Protein AF-A0AA45AKT2-F1 (afdb_monomer_lite)

Structure (mmCIF, N/CA/C/O backbone):
data_AF-A0AA45AKT2-F1
#
_entry.id   AF-A0AA45AKT2-F1
#
loop_
_atom_site.group_PDB
_atom_site.id
_atom_site.type_symbol
_atom_site.label_atom_id
_atom_site.label_alt_id
_atom_site.label_comp_id
_atom_site.label_asym_id
_atom_site.label_entity_id
_atom_site.label_seq_id
_atom_site.pdbx_PDB_ins_code
_atom_site.Cartn_x
_atom_site.Cartn_y
_atom_site.Cartn_z
_atom_site.occupancy
_atom_site.B_iso_or_equiv
_atom_site.auth_seq_id
_atom_site.auth_comp_id
_atom_site.auth_asym_id
_atom_site.auth_atom_id
_atom_site.pdbx_PDB_model_num
ATOM 1 N N . MET A 1 1 ? 41.063 -7.043 20.193 1.00 43.31 1 MET A N 1
ATOM 2 C CA . MET A 1 1 ? 40.441 -6.291 19.083 1.00 43.31 1 MET A CA 1
ATOM 3 C C . MET A 1 1 ? 39.470 -7.200 18.320 1.00 43.31 1 MET A C 1
ATOM 5 O O . MET A 1 1 ? 39.622 -7.438 17.134 1.00 43.31 1 MET A O 1
ATOM 9 N N . ASP A 1 2 ? 38.570 -7.839 19.069 1.00 46.53 2 ASP A N 1
ATOM 10 C CA . ASP A 1 2 ? 37.127 -7.589 19.087 1.00 46.53 2 ASP A CA 1
ATOM 11 C C . ASP A 1 2 ? 36.459 -7.608 17.707 1.00 46.53 2 ASP A C 1
ATOM 13 O O . ASP A 1 2 ? 36.485 -6.639 16.952 1.00 46.53 2 ASP A O 1
ATOM 17 N N . GLY A 1 3 ? 35.883 -8.774 17.403 1.00 54.41 3 GLY A N 1
ATOM 18 C CA . GLY A 1 3 ? 35.264 -9.112 16.133 1.00 54.41 3 GLY A CA 1
ATOM 19 C C . GLY A 1 3 ? 34.008 -8.301 15.836 1.00 54.41 3 GLY A C 1
ATOM 20 O O . GLY A 1 3 ? 33.036 -8.316 16.591 1.00 54.41 3 GLY A O 1
ATOM 21 N N . SER A 1 4 ? 34.031 -7.651 14.675 1.00 56.16 4 SER A N 1
ATOM 22 C CA . SER A 1 4 ? 32.849 -7.137 13.995 1.00 56.16 4 SER A CA 1
ATOM 23 C C . SER A 1 4 ? 31.955 -8.319 13.623 1.00 56.16 4 SER A C 1
ATOM 25 O O . SER A 1 4 ? 32.324 -9.145 12.789 1.00 56.16 4 SER A O 1
ATOM 27 N N . SER A 1 5 ? 30.799 -8.437 14.272 1.00 60.22 5 SER A N 1
ATOM 28 C CA . SER A 1 5 ? 29.750 -9.339 13.805 1.00 60.22 5 SER A CA 1
ATOM 29 C C . SER A 1 5 ? 29.099 -8.689 12.588 1.00 60.22 5 SER A C 1
ATOM 31 O O . SER A 1 5 ? 28.419 -7.672 12.707 1.00 60.22 5 SER A O 1
ATOM 33 N N . ASP A 1 6 ? 29.345 -9.253 11.405 1.00 61.88 6 ASP A N 1
ATOM 34 C CA . ASP A 1 6 ? 28.643 -8.873 10.179 1.00 61.88 6 ASP A CA 1
ATOM 35 C C . ASP A 1 6 ? 27.145 -9.149 10.362 1.00 61.88 6 ASP A C 1
ATOM 37 O O . ASP A 1 6 ? 26.670 -10.282 10.235 1.00 61.88 6 ASP A O 1
ATOM 41 N N . LEU A 1 7 ? 26.383 -8.098 10.675 1.00 59.97 7 LEU A N 1
ATOM 42 C CA . LEU A 1 7 ? 24.927 -8.113 10.603 1.00 59.97 7 LEU A CA 1
ATOM 43 C C . LEU A 1 7 ? 24.522 -8.191 9.130 1.00 59.97 7 LEU A C 1
ATOM 45 O O . LEU A 1 7 ? 24.279 -7.184 8.469 1.00 59.97 7 LEU A O 1
ATOM 49 N N . SER A 1 8 ? 24.457 -9.413 8.608 1.00 66.62 8 SER A N 1
ATOM 50 C CA . SER A 1 8 ? 23.904 -9.684 7.287 1.00 66.62 8 SER A CA 1
ATOM 51 C C . SER A 1 8 ? 22.435 -10.086 7.406 1.00 66.62 8 SER A C 1
ATOM 53 O O . SER A 1 8 ? 22.071 -11.040 8.093 1.00 66.62 8 SER A O 1
ATOM 55 N N . ILE A 1 9 ? 21.567 -9.347 6.715 1.00 47.53 9 ILE A N 1
ATOM 56 C CA . ILE A 1 9 ? 20.190 -9.776 6.474 1.00 47.53 9 ILE A CA 1
ATOM 57 C C . ILE A 1 9 ? 20.238 -10.680 5.245 1.00 47.53 9 ILE A C 1
ATOM 59 O O . ILE A 1 9 ? 20.539 -10.224 4.143 1.00 47.53 9 ILE A O 1
ATOM 63 N N . SER A 1 10 ? 19.975 -11.972 5.433 1.00 48.25 10 SER A N 1
ATOM 64 C CA . SER A 1 10 ? 19.928 -12.947 4.344 1.00 48.25 10 SER A CA 1
ATOM 65 C C . SER A 1 10 ? 18.506 -13.463 4.163 1.00 48.25 10 SER A C 1
ATOM 67 O O . SER A 1 10 ? 17.863 -13.935 5.098 1.00 48.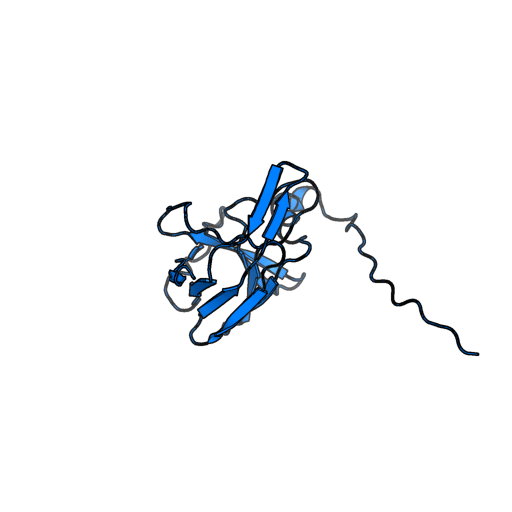25 10 SER A O 1
ATOM 69 N N . PHE A 1 11 ? 18.004 -13.366 2.935 1.00 48.47 11 PHE A N 1
ATOM 70 C CA . PHE A 1 11 ? 16.702 -13.898 2.559 1.00 48.47 11 PHE A CA 1
ATOM 71 C C . PHE A 1 11 ? 16.914 -15.271 1.936 1.00 48.47 11 PHE A C 1
ATOM 73 O O . PHE A 1 11 ? 17.659 -15.416 0.966 1.00 48.47 11 PHE A O 1
ATOM 80 N N . ARG A 1 12 ? 16.271 -16.296 2.491 1.00 48.91 12 ARG A N 1
ATOM 81 C CA . ARG A 1 12 ? 16.246 -17.624 1.880 1.00 48.91 12 ARG A CA 1
ATOM 82 C C . ARG A 1 12 ? 14.935 -17.778 1.134 1.00 48.91 12 ARG A C 1
ATOM 84 O O . ARG A 1 12 ? 13.870 -17.497 1.677 1.00 48.91 12 ARG A O 1
ATOM 91 N N . ARG A 1 13 ? 15.011 -18.248 -0.110 1.00 48.16 13 ARG A N 1
ATOM 92 C CA . ARG A 1 13 ? 13.832 -18.766 -0.801 1.00 48.16 13 ARG A CA 1
ATOM 93 C C . ARG A 1 13 ? 13.324 -19.936 0.042 1.00 48.16 13 ARG A C 1
ATOM 95 O O . ARG A 1 13 ? 14.093 -20.862 0.281 1.00 48.16 13 ARG A O 1
ATOM 102 N N . GLY A 1 14 ? 12.083 -19.875 0.521 1.00 47.78 14 GLY A N 1
ATOM 103 C CA . GLY A 1 14 ? 11.448 -21.019 1.173 1.00 47.78 14 GLY A CA 1
ATOM 104 C C . GLY A 1 14 ? 11.359 -22.151 0.156 1.00 47.78 14 GLY A C 1
ATOM 105 O O . GLY A 1 14 ? 10.487 -22.131 -0.707 1.00 47.78 14 GLY A O 1
ATOM 106 N N . ALA A 1 15 ? 12.325 -23.068 0.184 1.00 43.00 15 ALA A N 1
ATOM 107 C CA . ALA A 1 15 ? 12.445 -24.152 -0.786 1.00 43.00 15 ALA A CA 1
ATOM 108 C C . ALA A 1 15 ? 11.469 -25.311 -0.515 1.00 43.00 15 ALA A C 1
ATOM 110 O O . ALA A 1 15 ? 11.439 -26.253 -1.295 1.00 43.00 15 ALA A O 1
ATOM 111 N N . ASP A 1 16 ? 10.614 -25.187 0.504 1.00 43.50 16 ASP A N 1
ATOM 112 C CA . ASP A 1 16 ? 9.638 -26.208 0.900 1.00 43.50 16 ASP A CA 1
ATOM 113 C C . ASP A 1 16 ? 8.182 -25.731 0.752 1.00 43.50 16 ASP A C 1
ATOM 115 O O . ASP A 1 16 ? 7.265 -26.304 1.338 1.00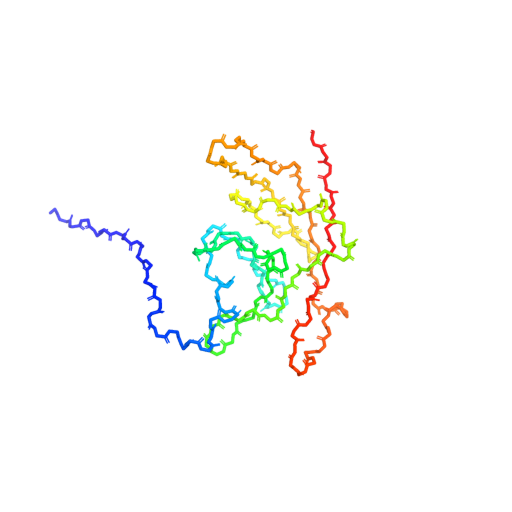 43.50 16 ASP A O 1
ATOM 119 N N . ALA A 1 17 ? 7.938 -24.656 -0.006 1.00 48.56 17 ALA A N 1
ATOM 120 C CA . ALA A 1 17 ? 6.571 -24.255 -0.313 1.00 48.56 17 ALA A CA 1
ATOM 121 C C . ALA A 1 17 ? 5.961 -25.284 -1.274 1.00 48.56 17 ALA A C 1
ATOM 123 O O . ALA A 1 17 ? 6.371 -25.367 -2.434 1.00 48.56 17 ALA A O 1
ATOM 124 N N . ASP A 1 18 ? 5.000 -26.062 -0.768 1.00 44.91 18 ASP A N 1
ATOM 125 C CA . ASP A 1 18 ? 4.149 -26.955 -1.553 1.00 44.91 18 ASP A CA 1
ATOM 126 C C . ASP A 1 18 ? 3.746 -26.249 -2.865 1.00 44.91 18 ASP A C 1
ATOM 128 O O . ASP A 1 18 ? 3.245 -25.120 -2.820 1.00 44.91 18 ASP A O 1
ATOM 132 N N . PRO A 1 19 ? 3.974 -26.856 -4.044 1.00 48.19 19 PRO A N 1
ATOM 133 C CA . PRO A 1 19 ? 3.565 -26.281 -5.321 1.00 48.19 19 PRO A CA 1
ATOM 134 C C . PRO A 1 19 ? 2.072 -25.902 -5.374 1.00 48.19 19 PRO A C 1
ATOM 136 O O . PRO A 1 19 ? 1.709 -25.043 -6.176 1.00 48.19 19 PRO A O 1
ATOM 139 N N . SER A 1 20 ? 1.220 -26.449 -4.497 1.00 44.97 20 SER A N 1
ATOM 140 C CA . SER A 1 20 ? -0.182 -26.041 -4.324 1.00 44.97 20 SER A CA 1
ATOM 141 C C . SER A 1 20 ? -0.378 -24.673 -3.630 1.00 44.97 20 SER A C 1
ATOM 143 O O . SER A 1 20 ? -1.380 -24.000 -3.872 1.00 44.97 20 SER A O 1
ATOM 145 N N . LEU A 1 21 ? 0.594 -24.195 -2.838 1.00 43.00 21 LEU A N 1
ATOM 146 C CA . LEU A 1 21 ? 0.576 -22.891 -2.140 1.00 43.00 21 LEU A CA 1
ATOM 147 C C . LEU A 1 21 ? 0.951 -21.710 -3.056 1.00 43.00 21 LEU A C 1
ATOM 149 O O . LEU A 1 21 ? 0.823 -20.542 -2.675 1.00 43.00 21 LEU A O 1
ATOM 153 N N . THR A 1 22 ? 1.411 -21.992 -4.277 1.00 45.62 22 THR A N 1
ATOM 154 C CA . THR A 1 22 ? 1.954 -21.001 -5.223 1.00 45.62 22 THR A CA 1
ATOM 155 C C . THR A 1 22 ? 0.917 -20.024 -5.784 1.00 45.62 22 THR A C 1
ATOM 157 O O . THR A 1 22 ? 1.294 -18.946 -6.245 1.00 45.62 22 THR A O 1
ATOM 160 N N . GLY A 1 23 ? -0.379 -20.347 -5.700 1.00 46.31 23 GLY A N 1
ATOM 161 C CA . GLY A 1 23 ? -1.452 -19.506 -6.241 1.00 46.31 23 GLY A CA 1
ATOM 162 C C . GLY A 1 23 ? -1.751 -18.241 -5.427 1.00 46.31 23 GLY A C 1
ATOM 163 O O . GLY A 1 23 ? -2.118 -17.224 -6.010 1.00 46.31 23 GLY A O 1
ATOM 164 N N . HIS A 1 24 ? -1.559 -18.275 -4.100 1.00 45.62 24 HIS A N 1
ATOM 165 C CA . HIS A 1 24 ? -1.911 -17.163 -3.200 1.00 45.62 24 HIS A CA 1
ATOM 166 C C . HIS A 1 24 ? -0.755 -16.642 -2.327 1.00 45.62 24 HIS A C 1
ATOM 168 O O . HIS A 1 24 ? -0.789 -15.478 -1.938 1.00 45.62 24 HIS A O 1
ATOM 174 N N . HIS A 1 25 ? 0.302 -17.426 -2.063 1.00 52.38 25 HIS A N 1
ATOM 175 C CA . HIS A 1 25 ? 1.446 -16.961 -1.255 1.00 52.38 25 HIS A CA 1
ATOM 176 C C . HIS A 1 25 ? 2.446 -16.078 -2.016 1.00 52.38 25 HIS A C 1
ATOM 178 O O . HIS A 1 25 ? 3.237 -15.368 -1.395 1.00 52.38 25 HIS A O 1
ATOM 184 N N . SER A 1 26 ? 2.434 -16.088 -3.352 1.00 61.44 26 SER A N 1
ATOM 185 C CA . SER A 1 26 ? 3.371 -15.284 -4.154 1.00 61.44 26 SER A CA 1
ATOM 186 C C . SER A 1 26 ? 3.190 -13.781 -3.929 1.00 61.44 26 SER A C 1
ATOM 188 O O . SER A 1 26 ? 4.167 -13.032 -3.933 1.00 61.44 26 SER A O 1
ATOM 190 N N . SER A 1 27 ? 1.961 -13.354 -3.644 1.00 71.25 27 SER A N 1
ATOM 191 C CA . SER A 1 27 ? 1.614 -11.961 -3.401 1.00 71.25 27 SER A CA 1
ATOM 192 C C . SER A 1 27 ? 1.919 -11.506 -1.975 1.00 71.25 27 SER A C 1
ATOM 194 O O . SER A 1 27 ? 1.766 -10.329 -1.699 1.00 71.25 27 SER A O 1
ATOM 196 N N . LEU A 1 28 ? 2.378 -12.361 -1.057 1.00 82.38 28 LEU A N 1
ATOM 197 C CA . LEU A 1 28 ? 2.860 -11.927 0.266 1.00 82.38 28 LEU A CA 1
ATOM 198 C C . LEU A 1 28 ? 4.359 -11.605 0.259 1.00 82.38 28 LEU A C 1
ATOM 200 O O . LEU A 1 28 ? 4.827 -10.769 1.030 1.00 82.38 28 LEU A O 1
ATOM 204 N N . HIS A 1 29 ? 5.122 -12.247 -0.626 1.00 85.25 29 HIS A N 1
ATOM 205 C CA . HIS A 1 29 ? 6.571 -12.090 -0.711 1.00 85.25 29 HIS A CA 1
ATOM 206 C C . HIS A 1 29 ? 6.942 -10.834 -1.502 1.00 85.25 29 HIS A C 1
ATOM 208 O O . HIS A 1 29 ? 7.208 -10.892 -2.706 1.00 85.25 29 HIS A O 1
ATOM 214 N N . ARG A 1 30 ? 6.960 -9.688 -0.816 1.00 88.62 30 ARG A N 1
ATOM 215 C CA . ARG A 1 30 ? 7.216 -8.386 -1.439 1.00 88.62 30 ARG A CA 1
ATOM 216 C C . ARG A 1 30 ? 8.391 -7.663 -0.816 1.00 88.62 30 ARG A C 1
ATOM 218 O O . ARG A 1 30 ? 8.531 -7.611 0.402 1.00 88.62 30 ARG A O 1
ATOM 225 N N . PHE A 1 31 ? 9.195 -7.039 -1.664 1.00 89.69 31 PHE A N 1
ATOM 226 C CA . PHE A 1 31 ? 10.231 -6.109 -1.240 1.00 89.69 31 PHE A CA 1
ATOM 227 C C . PHE A 1 31 ? 9.705 -4.669 -1.285 1.00 89.69 31 PHE A C 1
ATOM 229 O O . PHE A 1 31 ? 9.028 -4.284 -2.239 1.00 89.69 31 PHE A O 1
ATOM 236 N N . GLY A 1 32 ? 10.016 -3.875 -0.256 1.00 92.19 32 GLY A N 1
ATOM 237 C CA . GLY A 1 32 ? 9.616 -2.465 -0.169 1.00 92.19 32 GLY A CA 1
ATOM 238 C C . GLY A 1 32 ? 8.120 -2.223 0.073 1.00 92.19 32 GLY A C 1
ATOM 239 O O . GLY A 1 32 ? 7.645 -1.119 -0.172 1.00 92.19 32 GLY A O 1
ATOM 240 N N . ALA A 1 33 ? 7.373 -3.239 0.514 1.00 94.12 33 ALA A N 1
ATOM 241 C CA . ALA A 1 33 ? 5.975 -3.084 0.908 1.00 94.12 33 ALA A CA 1
ATOM 242 C C . ALA A 1 33 ? 5.855 -2.415 2.287 1.00 94.12 33 ALA A C 1
ATOM 244 O O . ALA A 1 33 ? 6.703 -2.618 3.158 1.00 94.12 33 ALA A O 1
ATOM 245 N N . ASN A 1 34 ? 4.773 -1.665 2.506 1.00 95.38 34 ASN A N 1
ATOM 246 C CA . ASN A 1 34 ? 4.429 -1.132 3.827 1.00 95.38 34 ASN A CA 1
ATOM 247 C C . ASN A 1 34 ? 3.437 -2.083 4.505 1.00 95.38 34 ASN A C 1
ATOM 249 O O . ASN A 1 34 ? 2.453 -2.470 3.883 1.00 95.38 34 ASN A O 1
ATOM 253 N N . CYS A 1 35 ? 3.665 -2.449 5.765 1.00 94.38 35 CYS A N 1
ATOM 254 C CA . CYS A 1 35 ? 2.742 -3.281 6.540 1.00 94.38 35 CYS A CA 1
ATOM 255 C C . CYS A 1 35 ? 2.343 -2.541 7.816 1.00 94.38 35 CYS A C 1
ATOM 257 O O . CYS A 1 35 ? 3.213 -2.201 8.618 1.00 94.38 35 CYS A O 1
ATOM 259 N N . LEU A 1 36 ? 1.049 -2.267 7.992 1.00 94.00 36 LEU A N 1
ATOM 260 C CA . LEU A 1 36 ? 0.534 -1.534 9.149 1.00 94.00 36 LEU A CA 1
ATOM 261 C C . LEU A 1 36 ? -0.556 -2.336 9.862 1.00 94.00 36 LEU A C 1
ATOM 263 O O . LEU A 1 36 ? -1.403 -2.923 9.190 1.00 94.00 36 LEU A O 1
ATOM 267 N N . PRO A 1 37 ? -0.583 -2.346 11.205 1.00 91.75 37 PRO A N 1
ATOM 268 C CA . PRO A 1 37 ? -1.691 -2.928 11.947 1.00 91.75 37 PRO A CA 1
ATOM 269 C C . PRO A 1 37 ? -2.974 -2.106 11.760 1.00 91.75 37 PRO A C 1
ATOM 271 O O . PRO A 1 37 ? -2.941 -0.893 11.517 1.00 91.75 37 PRO A O 1
ATOM 274 N N . THR A 1 38 ? -4.114 -2.770 11.909 1.00 88.00 38 THR A N 1
ATOM 275 C CA . THR A 1 38 ? -5.428 -2.135 12.024 1.00 88.00 38 THR A CA 1
ATOM 276 C C . THR A 1 38 ? -5.889 -2.138 13.480 1.00 88.00 38 THR A C 1
ATOM 278 O O . THR A 1 38 ? -5.461 -3.006 14.248 1.00 88.00 38 THR A O 1
ATOM 281 N N . PRO A 1 39 ? -6.767 -1.199 13.888 1.00 85.00 39 PRO A N 1
ATOM 282 C CA . PRO A 1 39 ? -7.373 -1.221 15.224 1.00 85.00 39 PRO A CA 1
ATOM 283 C C . PRO A 1 39 ? -8.063 -2.554 15.555 1.00 85.00 39 PRO A C 1
ATOM 285 O O . PRO A 1 39 ? -8.100 -2.966 16.710 1.00 85.00 39 PRO A O 1
ATOM 288 N N . ASP A 1 40 ? -8.524 -3.258 14.522 1.00 80.81 40 ASP A N 1
ATOM 289 C CA . ASP A 1 40 ? -9.328 -4.477 14.619 1.00 80.81 40 ASP A CA 1
ATOM 290 C C . ASP A 1 40 ? -8.490 -5.772 14.613 1.00 80.81 40 ASP A C 1
ATOM 292 O O . ASP A 1 40 ? -8.991 -6.862 14.330 1.00 80.81 40 ASP A O 1
ATOM 296 N N . GLY A 1 41 ? -7.181 -5.669 14.864 1.00 83.81 41 GLY A N 1
ATOM 297 C CA . GLY A 1 41 ? -6.282 -6.825 14.972 1.00 83.81 41 GLY A CA 1
ATOM 298 C C . GLY A 1 41 ? -5.913 -7.489 13.639 1.00 83.81 41 GLY A C 1
ATOM 299 O O . GLY A 1 41 ? -5.355 -8.589 13.631 1.00 83.81 41 GLY A O 1
ATOM 300 N N . CYS A 1 42 ? -6.204 -6.839 12.511 1.00 87.88 42 CYS A N 1
ATOM 301 C CA . CYS A 1 42 ? -5.705 -7.227 11.193 1.00 87.88 42 CYS A CA 1
ATOM 302 C C . CYS A 1 42 ? -4.454 -6.412 10.836 1.00 87.88 42 CYS A C 1
ATOM 304 O O . CYS A 1 42 ? -3.999 -5.558 11.597 1.00 87.88 42 CYS A O 1
ATOM 306 N N . PHE A 1 43 ? -3.894 -6.669 9.658 1.00 91.19 43 PHE A N 1
ATOM 307 C CA . PHE A 1 43 ? -2.805 -5.883 9.089 1.00 91.19 43 PHE A CA 1
ATOM 308 C C . PHE A 1 43 ? -3.124 -5.540 7.639 1.00 91.19 43 PHE A C 1
ATOM 310 O O . PHE A 1 43 ? -3.735 -6.337 6.934 1.00 91.19 43 PHE A O 1
ATOM 317 N N . LEU A 1 44 ? -2.690 -4.374 7.183 1.00 91.25 44 LEU A N 1
ATOM 318 C CA . LEU A 1 44 ? -2.762 -3.966 5.788 1.00 91.25 44 LEU A CA 1
ATOM 319 C C . LEU A 1 44 ? -1.363 -3.995 5.183 1.00 91.25 44 LEU A C 1
ATOM 321 O O . LEU A 1 44 ? -0.453 -3.345 5.697 1.00 91.25 44 LEU A O 1
ATOM 325 N N . LEU A 1 45 ? -1.204 -4.738 4.091 1.00 93.00 45 LEU A N 1
ATOM 326 C CA . LEU A 1 45 ? 0.025 -4.814 3.309 1.00 93.00 45 LEU A CA 1
ATOM 327 C C . LEU A 1 45 ? -0.145 -4.026 2.011 1.00 93.00 45 LEU A C 1
ATOM 329 O O . LEU A 1 45 ? -0.946 -4.412 1.167 1.00 93.00 45 LEU A O 1
ATOM 333 N N . PHE A 1 46 ? 0.637 -2.965 1.841 1.00 92.69 46 PHE A N 1
ATOM 334 C CA . PHE A 1 46 ? 0.575 -2.043 0.712 1.00 92.69 46 PHE A CA 1
ATOM 335 C C . PHE A 1 46 ? 1.772 -2.215 -0.222 1.00 92.69 46 PHE A C 1
ATOM 337 O O . PHE A 1 46 ? 2.928 -2.064 0.185 1.00 92.69 46 PHE A O 1
ATOM 344 N N . GLY A 1 47 ? 1.470 -2.439 -1.497 1.00 92.44 47 GLY A N 1
ATOM 345 C CA . GLY A 1 47 ? 2.381 -2.366 -2.625 1.00 92.44 47 GLY A CA 1
ATOM 346 C C . GLY A 1 47 ? 3.612 -3.243 -2.497 1.00 92.44 47 GLY A C 1
ATOM 347 O O . GLY A 1 47 ? 3.508 -4.375 -2.042 1.00 92.44 47 GLY A O 1
ATOM 348 N N . GLY A 1 48 ? 4.762 -2.713 -2.915 1.00 91.62 48 GLY A N 1
ATOM 349 C CA . GLY A 1 48 ? 6.025 -3.440 -3.036 1.00 91.62 48 GLY A CA 1
ATOM 350 C C . GLY A 1 48 ? 6.202 -4.129 -4.393 1.00 91.62 48 GLY A C 1
ATOM 351 O O . GLY A 1 48 ? 5.351 -4.040 -5.277 1.00 91.62 48 GLY A O 1
ATOM 352 N N . VAL A 1 49 ? 7.335 -4.813 -4.557 1.00 89.06 49 VAL A N 1
ATOM 353 C CA . VAL A 1 49 ? 7.655 -5.610 -5.753 1.00 89.06 49 VAL A CA 1
ATOM 354 C C . VAL A 1 49 ? 7.766 -7.090 -5.418 1.00 89.06 49 VAL A C 1
ATOM 356 O O . VAL A 1 49 ? 8.348 -7.463 -4.399 1.00 89.06 49 VAL A O 1
ATOM 359 N N . THR A 1 50 ? 7.234 -7.935 -6.295 1.00 86.88 50 THR A N 1
ATOM 360 C CA . THR A 1 50 ? 7.343 -9.396 -6.224 1.00 86.88 50 THR A CA 1
ATOM 361 C C . THR A 1 50 ? 8.463 -9.907 -7.127 1.00 86.88 50 THR A C 1
ATOM 363 O O . THR A 1 50 ? 8.805 -9.292 -8.138 1.00 86.88 50 THR A O 1
ATOM 366 N N . ALA A 1 51 ? 9.038 -11.061 -6.790 1.00 81.00 51 ALA A N 1
ATOM 367 C CA . ALA A 1 51 ? 10.018 -11.707 -7.655 1.00 81.00 51 ALA A CA 1
ATOM 368 C C . ALA A 1 51 ? 9.338 -12.283 -8.911 1.00 81.00 51 ALA A C 1
ATOM 370 O O . ALA A 1 51 ? 8.403 -13.075 -8.813 1.00 81.00 51 ALA A O 1
ATOM 371 N N . GLY A 1 52 ? 9.832 -11.917 -10.095 1.00 73.88 52 GLY A N 1
ATOM 372 C CA . GLY A 1 52 ? 9.466 -12.554 -11.367 1.00 73.88 52 GLY A CA 1
ATOM 373 C C . GLY A 1 52 ? 8.155 -12.095 -12.013 1.00 73.88 52 GLY A C 1
ATOM 374 O O . GLY A 1 52 ? 7.878 -12.502 -13.136 1.00 73.88 52 GLY A O 1
ATOM 375 N N . SER A 1 53 ? 7.363 -11.242 -11.363 1.00 78.31 53 SER A N 1
ATOM 376 C CA . SER A 1 53 ? 6.162 -10.654 -11.970 1.00 78.31 53 SER A CA 1
ATOM 377 C C . SER A 1 53 ? 5.821 -9.304 -11.350 1.00 78.31 53 SER A C 1
ATOM 379 O O . SER A 1 53 ? 6.266 -8.989 -10.245 1.00 78.31 53 SER A O 1
ATOM 381 N N . GLN A 1 54 ? 5.043 -8.505 -12.080 1.00 80.50 54 GLN A N 1
ATOM 382 C CA . GLN A 1 54 ? 4.404 -7.320 -11.528 1.00 80.50 54 GLN A CA 1
ATOM 383 C C . GLN A 1 54 ? 3.213 -7.745 -10.672 1.00 80.50 54 GLN A C 1
ATOM 385 O O . GLN A 1 54 ? 2.466 -8.651 -11.041 1.00 80.50 54 GLN A O 1
ATOM 390 N N . LEU A 1 55 ? 3.023 -7.049 -9.556 1.00 84.31 55 LEU A N 1
ATOM 391 C CA . LEU A 1 55 ? 1.882 -7.272 -8.692 1.00 84.31 55 LEU A CA 1
ATOM 392 C C . LEU A 1 55 ? 0.562 -6.946 -9.427 1.00 84.31 55 LEU A C 1
ATOM 394 O O . LEU A 1 55 ? 0.460 -5.868 -10.028 1.00 84.31 55 LEU A O 1
ATOM 398 N N . PRO A 1 56 ? -0.433 -7.850 -9.399 1.00 79.94 56 PRO A N 1
ATOM 399 C CA . PRO A 1 56 ? -1.761 -7.577 -9.935 1.00 79.94 56 PRO A CA 1
ATOM 400 C C . PRO A 1 56 ? -2.440 -6.402 -9.224 1.00 79.94 56 PRO A C 1
ATOM 402 O O . PRO A 1 56 ? -2.267 -6.212 -8.022 1.00 79.94 56 PRO A O 1
ATOM 405 N N . GLN A 1 57 ? -3.249 -5.636 -9.961 1.00 76.69 57 GLN A N 1
ATOM 406 C CA . GLN A 1 57 ? -3.922 -4.445 -9.429 1.00 76.69 57 GLN A CA 1
ATOM 407 C C . GLN A 1 57 ? -4.838 -4.765 -8.235 1.00 76.69 57 GLN A C 1
ATOM 409 O O . GLN A 1 57 ? -4.917 -4.020 -7.263 1.00 76.69 57 GLN A O 1
ATOM 414 N N . ASP A 1 58 ? -5.524 -5.899 -8.295 1.00 75.69 58 ASP A N 1
ATOM 415 C CA . ASP A 1 58 ? -6.389 -6.411 -7.234 1.00 75.69 58 ASP A CA 1
ATOM 416 C C . ASP A 1 58 ? -5.607 -7.018 -6.063 1.00 75.69 58 ASP A C 1
ATOM 418 O O . ASP A 1 58 ? -6.198 -7.627 -5.183 1.00 75.69 58 ASP A O 1
ATOM 422 N N . GLN A 1 59 ? -4.282 -6.884 -6.038 1.00 81.06 59 GLN A N 1
ATOM 423 C CA . GLN A 1 59 ? -3.428 -7.386 -4.967 1.00 81.06 59 GLN A CA 1
ATOM 424 C C . GLN A 1 59 ? -2.529 -6.297 -4.389 1.00 81.06 59 GLN A C 1
ATOM 426 O O . GLN A 1 59 ? -1.734 -6.580 -3.495 1.00 81.06 59 GLN A O 1
ATOM 431 N N . ASP A 1 60 ? -2.657 -5.049 -4.830 1.00 85.19 60 ASP A N 1
ATOM 432 C CA . ASP A 1 60 ? -1.815 -3.953 -4.352 1.00 85.19 60 ASP A CA 1
ATOM 433 C C . ASP A 1 60 ? -1.957 -3.692 -2.868 1.00 85.19 60 ASP A C 1
ATOM 435 O O . ASP A 1 60 ? -0.964 -3.392 -2.214 1.00 85.19 60 ASP A O 1
ATOM 439 N N . ILE A 1 61 ? -3.155 -3.875 -2.322 1.00 87.81 61 ILE A N 1
ATOM 440 C CA . ILE A 1 61 ? -3.401 -3.774 -0.892 1.00 87.81 61 ILE A CA 1
ATOM 441 C C . ILE A 1 61 ? -4.064 -5.068 -0.426 1.00 87.81 61 ILE A C 1
ATOM 443 O O . ILE A 1 61 ? -5.127 -5.441 -0.921 1.00 87.81 61 ILE A O 1
ATOM 447 N N . LEU A 1 62 ? -3.435 -5.758 0.523 1.00 86.69 62 LEU A N 1
ATOM 448 C CA . LEU A 1 62 ? -3.966 -6.981 1.124 1.00 86.69 62 LEU A CA 1
ATOM 449 C C . LEU A 1 62 ? -4.332 -6.752 2.585 1.00 86.69 62 LEU A C 1
ATOM 451 O O . LEU A 1 62 ? -3.599 -6.088 3.315 1.00 86.69 62 LEU A O 1
ATOM 455 N N . VAL A 1 63 ? -5.421 -7.380 3.019 1.00 86.12 63 VAL A N 1
ATOM 456 C CA . VAL A 1 63 ? -5.748 -7.548 4.433 1.00 86.12 63 VAL A CA 1
ATOM 457 C C . VAL A 1 63 ? -5.154 -8.870 4.889 1.00 86.12 63 VAL A C 1
ATOM 459 O O . VAL A 1 63 ? -5.479 -9.932 4.351 1.00 86.12 63 VAL A O 1
ATOM 462 N N . LEU A 1 64 ? -4.283 -8.810 5.886 1.00 86.94 64 LEU A N 1
ATOM 463 C CA . LEU A 1 64 ? -3.649 -9.965 6.490 1.00 86.94 64 LEU A CA 1
ATOM 464 C C . LEU A 1 64 ? -4.228 -10.226 7.877 1.00 86.94 64 LEU A C 1
ATOM 466 O O . LEU A 1 64 ? -4.459 -9.302 8.660 1.00 86.94 64 LEU A O 1
ATOM 470 N N . LYS A 1 65 ? -4.383 -11.505 8.209 1.00 83.50 65 LYS A N 1
ATOM 471 C CA . LYS A 1 65 ? -4.619 -11.966 9.579 1.00 83.50 65 LYS A CA 1
ATOM 472 C C . LYS A 1 65 ? -3.507 -12.913 10.000 1.00 83.50 65 LYS A C 1
ATOM 474 O O . LYS A 1 65 ? -3.047 -13.738 9.207 1.00 83.50 65 LYS A O 1
ATOM 479 N N . MET A 1 66 ? -3.084 -12.790 11.255 1.00 82.81 66 MET A N 1
ATOM 480 C CA . MET A 1 66 ? -2.178 -13.753 11.868 1.00 82.81 66 MET A CA 1
ATOM 481 C C . MET A 1 66 ? -2.966 -15.022 12.204 1.00 82.81 66 MET A C 1
ATOM 483 O O . MET A 1 66 ? -3.901 -14.983 13.000 1.00 82.81 66 MET A O 1
ATOM 487 N N . GLY A 1 67 ? -2.602 -16.134 11.575 1.00 77.25 67 GLY A N 1
ATOM 488 C CA . GLY A 1 67 ? -3.093 -17.468 11.907 1.00 77.25 67 GLY A CA 1
ATOM 489 C C . GLY A 1 67 ? -2.034 -18.292 12.639 1.00 77.25 67 GLY A C 1
ATOM 490 O O . GLY A 1 67 ? -0.938 -17.814 12.925 1.00 77.25 67 GLY A O 1
ATOM 491 N N . ALA A 1 68 ? -2.339 -19.569 12.885 1.00 75.62 68 ALA A N 1
ATOM 492 C CA . ALA A 1 68 ? -1.421 -20.496 13.558 1.00 75.62 68 ALA A CA 1
ATOM 493 C C . ALA A 1 68 ? -0.077 -20.674 12.821 1.00 75.62 68 ALA A C 1
ATOM 495 O O . ALA A 1 68 ? 0.952 -20.871 13.458 1.00 75.62 68 ALA A O 1
ATOM 496 N N . ASN A 1 69 ? -0.086 -20.552 11.488 1.00 76.62 69 ASN A N 1
ATOM 497 C CA . ASN A 1 69 ? 1.081 -20.757 10.624 1.00 76.62 69 ASN A CA 1
ATOM 498 C C . ASN A 1 69 ? 1.654 -19.438 10.066 1.00 76.62 69 ASN A C 1
ATOM 500 O O . ASN A 1 69 ? 2.352 -19.450 9.054 1.00 76.62 69 ASN A O 1
ATOM 504 N N . GLY A 1 70 ? 1.345 -18.297 10.693 1.00 79.81 70 GLY A N 1
ATOM 505 C CA . GLY A 1 70 ? 1.808 -16.977 10.262 1.00 79.81 70 GLY A CA 1
ATOM 506 C C . GLY A 1 70 ? 0.734 -16.141 9.563 1.00 79.81 70 GLY A C 1
ATOM 507 O O . GLY A 1 70 ? -0.468 -16.367 9.725 1.00 79.81 70 GLY A O 1
ATOM 508 N N . PHE A 1 71 ? 1.171 -15.138 8.801 1.00 81.62 71 PHE A N 1
ATOM 509 C CA . PHE A 1 71 ? 0.275 -14.217 8.106 1.00 81.62 71 PHE A CA 1
ATOM 510 C C . PHE A 1 71 ? -0.370 -14.856 6.879 1.00 81.62 71 PHE A C 1
ATOM 512 O O . PHE A 1 71 ? 0.317 -15.389 6.012 1.00 81.62 71 PHE A O 1
ATOM 519 N N . ASN A 1 72 ? -1.689 -14.709 6.779 1.00 80.56 72 ASN A N 1
ATOM 520 C CA . ASN A 1 72 ? -2.468 -15.119 5.618 1.00 80.56 72 ASN A CA 1
ATOM 521 C C . ASN A 1 72 ? -3.200 -13.909 5.046 1.00 80.56 72 ASN A C 1
ATOM 523 O O . ASN A 1 72 ? -3.803 -13.145 5.803 1.00 80.56 72 ASN A O 1
ATOM 527 N N . ALA A 1 73 ? -3.173 -13.758 3.721 1.00 80.50 73 ALA A N 1
ATOM 528 C CA . ALA A 1 73 ? -4.050 -12.819 3.036 1.00 80.50 73 ALA A CA 1
ATOM 529 C C . ALA A 1 73 ? -5.487 -13.344 3.116 1.00 80.50 73 ALA A C 1
ATOM 531 O O . ALA A 1 73 ? -5.777 -14.436 2.634 1.00 80.50 73 ALA A O 1
ATOM 532 N N . VAL A 1 74 ? -6.370 -12.578 3.752 1.00 77.62 74 VAL A N 1
ATOM 533 C CA . VAL A 1 74 ? -7.788 -12.936 3.926 1.00 77.62 74 VAL A CA 1
ATOM 534 C C . VAL A 1 74 ? -8.708 -12.123 3.025 1.00 77.62 74 VAL A C 1
ATOM 536 O O . VAL A 1 74 ? -9.844 -12.521 2.796 1.00 77.62 74 VAL A O 1
ATOM 539 N N . ALA A 1 75 ? -8.209 -11.005 2.502 1.00 74.44 75 ALA A N 1
ATOM 540 C CA . ALA A 1 75 ? -8.882 -10.181 1.516 1.00 74.44 75 ALA A CA 1
ATOM 541 C C . ALA A 1 75 ? -7.865 -9.338 0.743 1.00 74.44 75 ALA A C 1
ATOM 543 O O . ALA A 1 75 ? -6.746 -9.102 1.205 1.00 74.44 75 ALA A O 1
ATOM 544 N N . CYS A 1 76 ? -8.282 -8.840 -0.413 1.00 77.81 76 CYS A N 1
ATOM 545 C CA . CYS A 1 76 ? -7.628 -7.734 -1.093 1.00 77.81 76 CYS A CA 1
ATOM 546 C C . CYS A 1 76 ? -8.553 -6.524 -1.131 1.00 77.81 76 CYS A C 1
ATOM 548 O O . CYS A 1 76 ? -9.769 -6.683 -1.081 1.00 77.81 76 CYS A O 1
ATOM 550 N N . LEU A 1 77 ? -7.974 -5.329 -1.187 1.00 73.50 77 LEU A N 1
ATOM 551 C CA . LEU A 1 77 ? -8.730 -4.089 -1.259 1.00 73.50 77 LEU A CA 1
ATOM 552 C C . LEU A 1 77 ? -8.736 -3.569 -2.699 1.00 73.50 77 LEU A C 1
ATOM 554 O O . LEU A 1 77 ? -7.674 -3.299 -3.263 1.00 73.50 77 LEU A O 1
ATOM 558 N N . VAL A 1 78 ? -9.923 -3.423 -3.286 1.00 70.31 78 VAL A N 1
ATOM 559 C CA . VAL A 1 78 ? -10.112 -2.955 -4.673 1.00 70.31 78 VAL A CA 1
ATOM 560 C C . VAL A 1 78 ? -10.856 -1.631 -4.720 1.00 70.31 78 VAL A C 1
ATOM 562 O O . VAL A 1 78 ? -11.745 -1.397 -3.913 1.00 70.31 78 VAL A O 1
ATOM 565 N N . ASP A 1 79 ? -10.515 -0.774 -5.681 1.00 68.56 79 ASP A N 1
ATOM 566 C CA . ASP A 1 79 ? -11.227 0.491 -5.882 1.00 68.56 79 ASP A CA 1
ATOM 567 C C . ASP A 1 79 ? -12.702 0.250 -6.244 1.00 68.56 79 ASP A C 1
ATOM 569 O O . ASP A 1 79 ? -12.992 -0.356 -7.278 1.00 68.56 79 ASP A O 1
ATOM 573 N N . VAL A 1 80 ? -13.624 0.734 -5.406 1.00 59.66 80 VAL A N 1
ATOM 574 C CA . VAL A 1 80 ? -15.081 0.540 -5.570 1.00 59.66 80 VAL A CA 1
ATOM 575 C C . VAL A 1 80 ? -15.621 1.236 -6.815 1.00 59.66 80 VAL A C 1
ATOM 577 O O . VAL A 1 80 ? -16.593 0.778 -7.408 1.00 59.66 80 VAL A O 1
ATOM 580 N N . ASP A 1 81 ? -15.003 2.348 -7.215 1.00 57.78 81 ASP A N 1
ATOM 581 C CA . ASP A 1 81 ? -15.519 3.166 -8.311 1.00 57.78 81 ASP A CA 1
ATOM 582 C C . ASP A 1 81 ? -15.106 2.621 -9.693 1.00 57.78 81 ASP A C 1
ATOM 584 O O . ASP A 1 81 ? -15.472 3.216 -10.706 1.00 57.78 81 ASP A O 1
ATOM 588 N N . GLU A 1 82 ? -14.298 1.546 -9.754 1.00 54.53 82 GLU A N 1
ATOM 589 C CA . GLU A 1 82 ? -13.629 1.003 -10.958 1.00 54.53 82 GLU A CA 1
ATOM 590 C C . GLU A 1 82 ? -12.892 2.062 -11.806 1.00 54.53 82 GLU A C 1
ATOM 592 O O . GLU A 1 82 ? -12.391 1.797 -12.908 1.00 54.53 82 GLU A O 1
ATOM 597 N N . LYS A 1 83 ? -12.767 3.284 -11.281 1.00 53.09 83 LYS A N 1
ATOM 598 C CA . LYS A 1 83 ? -12.056 4.401 -11.878 1.00 53.09 83 LYS A CA 1
ATOM 599 C C . LYS A 1 83 ? -10.578 4.144 -11.655 1.00 53.09 83 LYS A C 1
ATOM 601 O O . LYS A 1 83 ? -9.947 4.734 -10.788 1.00 53.09 83 LYS A O 1
ATOM 606 N N . ARG A 1 84 ? -10.015 3.307 -12.534 1.00 52.16 84 ARG A N 1
ATOM 607 C CA . ARG A 1 84 ? -8.583 2.964 -12.698 1.00 52.16 84 ARG A CA 1
ATOM 608 C C . ARG A 1 84 ? -7.597 4.146 -12.575 1.00 52.16 84 ARG A C 1
ATOM 610 O O . ARG A 1 84 ? -6.392 3.930 -12.544 1.00 52.16 84 ARG A O 1
ATOM 617 N N . SER A 1 85 ? -8.087 5.381 -12.552 1.00 52.81 85 SER A N 1
ATOM 618 C CA . SER A 1 85 ? -7.363 6.644 -12.529 1.00 52.81 85 SER A CA 1
ATOM 619 C C . SER A 1 85 ? -6.694 7.029 -11.203 1.00 52.81 85 SER A C 1
ATOM 621 O O . SER A 1 85 ? -5.908 7.968 -11.236 1.00 52.81 85 SER A O 1
ATOM 623 N N . LEU A 1 86 ? -6.955 6.370 -10.064 1.00 61.59 86 LEU A N 1
ATOM 624 C CA . LEU A 1 86 ? -6.436 6.820 -8.752 1.00 61.59 86 LEU A CA 1
ATOM 625 C C . LEU A 1 86 ? -5.628 5.768 -7.979 1.00 61.59 86 LEU A C 1
ATOM 627 O O . LEU A 1 86 ? -5.600 5.775 -6.751 1.00 61.59 86 LEU A O 1
ATOM 631 N N . ARG A 1 87 ? -4.939 4.869 -8.687 1.00 72.50 87 ARG A N 1
ATOM 632 C CA . ARG A 1 87 ? -4.024 3.911 -8.056 1.00 72.50 87 ARG A CA 1
ATOM 633 C C . ARG A 1 87 ? -2.732 4.620 -7.607 1.00 72.50 87 ARG A C 1
ATOM 635 O O . ARG A 1 87 ? -1.983 5.073 -8.476 1.00 72.50 87 ARG A O 1
ATOM 642 N N . PRO A 1 88 ? -2.412 4.661 -6.301 1.00 77.44 88 PRO A N 1
ATOM 643 C CA . PRO A 1 88 ? -1.141 5.194 -5.821 1.00 77.44 88 PRO A CA 1
ATOM 644 C C . PRO A 1 88 ? 0.025 4.339 -6.330 1.00 77.44 88 PRO A C 1
ATOM 646 O O . PRO A 1 88 ? -0.084 3.113 -6.432 1.00 77.44 88 PRO A O 1
ATOM 649 N N . PHE A 1 89 ? 1.169 4.954 -6.622 1.00 86.31 89 PHE A N 1
ATOM 650 C CA . PHE A 1 89 ? 2.366 4.201 -6.981 1.00 86.31 89 PHE A CA 1
ATOM 651 C C . PHE A 1 89 ? 3.183 3.879 -5.732 1.00 86.31 89 PHE A C 1
ATOM 653 O O . PHE A 1 89 ? 3.843 4.736 -5.156 1.00 86.31 89 PHE A O 1
ATOM 660 N N . PHE A 1 90 ? 3.126 2.619 -5.304 1.00 90.00 90 PHE A N 1
ATOM 661 C CA . PHE A 1 90 ? 3.636 2.207 -3.995 1.00 90.00 90 PHE A CA 1
ATOM 662 C C . PHE A 1 90 ? 5.155 1.989 -3.900 1.00 90.00 90 PHE A C 1
ATOM 664 O O . PHE A 1 90 ? 5.674 1.692 -2.824 1.00 90.00 90 PHE A O 1
ATOM 671 N N . ILE A 1 91 ? 5.899 2.079 -5.004 1.00 91.44 91 ILE A N 1
ATOM 672 C CA . ILE A 1 91 ? 7.347 1.841 -4.959 1.00 91.44 91 ILE A CA 1
ATOM 673 C C . ILE A 1 91 ? 8.024 3.028 -4.282 1.00 91.44 91 ILE A C 1
ATOM 675 O O . ILE A 1 91 ? 7.985 4.142 -4.795 1.00 91.44 91 ILE A O 1
ATOM 679 N N . GLY A 1 92 ? 8.620 2.787 -3.111 1.00 91.44 92 GLY A N 1
ATOM 680 C CA . GLY A 1 92 ? 9.217 3.844 -2.292 1.00 91.44 92 GLY A CA 1
ATOM 681 C C . GLY A 1 92 ? 8.195 4.799 -1.665 1.00 91.44 92 GLY A C 1
ATOM 682 O O . GLY A 1 92 ? 8.568 5.900 -1.273 1.00 91.44 92 GLY A O 1
ATOM 683 N N . SER A 1 93 ? 6.916 4.415 -1.597 1.00 93.44 93 SER A N 1
ATOM 684 C CA . SER A 1 93 ? 5.901 5.185 -0.870 1.00 93.44 93 SER A CA 1
ATOM 685 C C . SER A 1 93 ? 6.001 4.945 0.636 1.00 93.44 93 SER A C 1
ATOM 687 O O . SER A 1 93 ? 6.396 3.856 1.059 1.00 93.44 93 SER A O 1
ATOM 689 N N . SER A 1 94 ? 5.521 5.903 1.424 1.00 94.12 94 SER A N 1
ATOM 690 C CA . SER A 1 94 ? 5.290 5.734 2.862 1.00 94.12 94 SER A CA 1
ATOM 691 C C . SER A 1 94 ? 3.798 5.668 3.148 1.00 94.12 94 SER A C 1
ATOM 693 O O . SER A 1 94 ? 3.019 6.389 2.524 1.00 94.12 94 SER A O 1
ATOM 695 N N . VAL A 1 95 ? 3.399 4.844 4.115 1.00 94.38 95 VAL A N 1
ATOM 696 C CA . VAL A 1 95 ? 2.004 4.756 4.562 1.00 94.38 95 VAL A CA 1
ATOM 697 C C . VAL A 1 95 ? 1.917 5.050 6.054 1.00 94.38 95 VAL A C 1
ATOM 699 O O . VAL A 1 95 ? 2.706 4.526 6.837 1.00 94.38 95 VAL A O 1
ATOM 702 N N . VAL A 1 96 ? 0.964 5.897 6.445 1.00 93.88 96 VAL A N 1
ATOM 703 C CA . VAL A 1 96 ? 0.770 6.346 7.829 1.00 93.88 96 VAL A CA 1
ATOM 704 C C . VAL A 1 96 ? -0.691 6.173 8.229 1.00 93.88 96 VAL A C 1
ATOM 706 O O . VAL A 1 96 ? -1.588 6.612 7.514 1.00 93.88 96 VAL A O 1
ATOM 709 N N . TYR A 1 97 ? -0.933 5.556 9.385 1.00 92.81 97 TYR A N 1
ATOM 710 C CA . TYR A 1 97 ? -2.254 5.536 10.011 1.00 92.81 97 TYR A CA 1
ATOM 711 C C . TYR A 1 97 ? -2.502 6.860 10.740 1.00 92.81 97 TYR A C 1
ATOM 713 O O . TYR A 1 97 ? -1.696 7.249 11.585 1.00 92.81 97 TYR A O 1
ATOM 721 N N . ILE A 1 98 ? -3.604 7.543 10.425 1.00 91.44 98 ILE A N 1
ATOM 722 C CA . ILE A 1 98 ? -3.923 8.872 10.979 1.00 91.44 98 ILE A CA 1
ATOM 723 C C . ILE A 1 98 ? -5.133 8.869 11.926 1.00 91.44 98 ILE A C 1
ATOM 725 O O . ILE A 1 98 ? -5.602 9.930 12.330 1.00 91.44 98 ILE A O 1
ATOM 729 N N . GLY A 1 99 ? -5.618 7.689 12.320 1.00 87.81 99 GLY A N 1
ATOM 730 C CA . GLY A 1 99 ? -6.807 7.538 13.163 1.00 87.81 99 GLY A CA 1
ATOM 731 C C . GLY A 1 99 ? -8.082 7.308 12.352 1.00 87.81 99 GLY A C 1
ATOM 732 O O . GLY A 1 99 ? -8.071 7.386 11.128 1.00 87.81 99 GLY A O 1
ATOM 733 N N . HIS A 1 100 ? -9.181 6.990 13.044 1.00 86.31 100 HIS A N 1
ATOM 734 C CA . HIS A 1 100 ? -10.506 6.778 12.440 1.00 86.31 100 HIS A CA 1
ATOM 735 C C . HIS A 1 100 ? -10.493 5.839 11.228 1.00 86.31 100 HIS A C 1
ATOM 737 O O . HIS A 1 100 ? -11.114 6.135 10.210 1.00 86.31 100 HIS A O 1
ATOM 743 N N . HIS A 1 101 ? -9.755 4.726 11.322 1.00 83.31 101 HIS A N 1
ATOM 744 C CA . HIS A 1 101 ? -9.665 3.745 10.237 1.00 83.31 101 HIS A CA 1
ATOM 745 C C . HIS A 1 101 ? -9.056 4.301 8.932 1.00 83.31 101 HIS A C 1
ATOM 747 O O . HIS A 1 101 ? -9.138 3.657 7.889 1.00 83.31 101 HIS A O 1
ATOM 753 N N . GLN A 1 102 ? -8.411 5.472 8.972 1.00 86.88 102 GLN A N 1
ATOM 754 C CA . GLN A 1 102 ? -7.859 6.147 7.803 1.00 86.88 102 GLN A CA 1
ATOM 755 C C . GLN A 1 102 ? -6.337 6.001 7.711 1.00 86.88 102 GLN A C 1
ATOM 757 O O . GLN A 1 102 ? -5.593 6.200 8.676 1.00 86.88 102 GLN A O 1
ATOM 762 N N . TYR A 1 103 ? -5.874 5.707 6.499 1.00 90.25 103 TYR A N 1
ATOM 763 C CA . TYR A 1 103 ? -4.468 5.569 6.148 1.00 90.25 103 TYR A CA 1
ATOM 764 C C . TYR A 1 103 ? -4.130 6.531 5.018 1.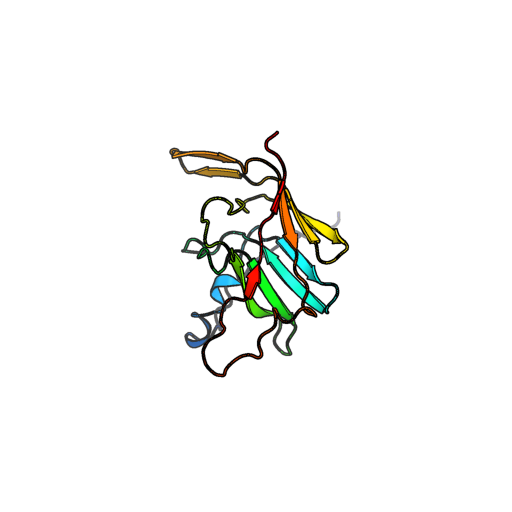00 90.25 103 TYR A C 1
ATOM 766 O O . TYR A 1 103 ? -4.864 6.620 4.034 1.00 90.25 103 TYR A O 1
ATOM 774 N N . VAL A 1 104 ? -3.005 7.225 5.151 1.00 90.50 104 VAL A N 1
ATOM 775 C CA . VAL A 1 104 ? -2.484 8.154 4.150 1.00 90.50 104 VAL A CA 1
ATOM 776 C C . VAL A 1 104 ? -1.246 7.552 3.505 1.00 90.50 104 VAL A C 1
ATOM 778 O O . VAL A 1 104 ? -0.330 7.103 4.191 1.00 90.50 104 VAL A O 1
ATOM 781 N N . ILE A 1 105 ? -1.223 7.564 2.180 1.00 90.62 105 ILE A N 1
ATOM 782 C CA . ILE A 1 105 ? -0.141 7.088 1.328 1.00 90.62 105 ILE A CA 1
ATOM 783 C C . ILE A 1 105 ? 0.527 8.318 0.714 1.00 90.62 105 ILE A C 1
ATOM 785 O O . ILE A 1 105 ? -0.115 9.132 0.040 1.00 90.62 105 ILE A O 1
ATOM 789 N N . LEU A 1 106 ? 1.823 8.451 0.972 1.00 91.56 106 LEU A N 1
ATOM 790 C CA . LEU A 1 106 ? 2.634 9.602 0.601 1.00 91.56 106 LEU A CA 1
ATOM 791 C C . LEU A 1 106 ? 3.719 9.189 -0.392 1.00 91.56 106 LEU A C 1
ATOM 793 O O . LEU A 1 106 ? 4.509 8.277 -0.127 1.00 91.56 106 LEU A O 1
ATOM 797 N N . GLY A 1 107 ? 3.790 9.921 -1.503 1.00 90.31 107 GLY A N 1
ATOM 798 C CA . GLY A 1 107 ? 4.860 9.799 -2.485 1.00 90.31 107 GLY A CA 1
ATOM 799 C C . GLY A 1 107 ? 4.911 8.440 -3.180 1.00 90.31 107 GLY A C 1
ATOM 800 O O . GLY A 1 107 ? 3.888 7.823 -3.478 1.00 90.31 107 GLY A O 1
ATOM 801 N N . GLY A 1 108 ? 6.135 8.008 -3.468 1.00 91.31 108 GLY A N 1
ATOM 802 C CA . GLY A 1 108 ? 6.434 6.865 -4.319 1.00 91.31 108 GLY A CA 1
ATOM 803 C C . GLY A 1 108 ? 6.837 7.288 -5.729 1.00 91.31 108 GLY A C 1
ATOM 804 O O . GLY A 1 108 ? 6.339 8.270 -6.285 1.00 91.31 108 GLY A O 1
ATOM 805 N N . GLY A 1 109 ? 7.789 6.558 -6.298 1.00 90.88 109 GLY A N 1
ATOM 806 C CA . GLY A 1 109 ? 8.326 6.839 -7.619 1.00 90.88 109 GLY A CA 1
ATOM 807 C C . GLY A 1 109 ? 9.390 5.840 -8.056 1.00 90.88 109 GLY A C 1
ATOM 808 O O . GLY A 1 109 ? 9.950 5.103 -7.246 1.00 90.88 109 GLY A O 1
ATOM 809 N N . ALA A 1 110 ? 9.629 5.771 -9.363 1.00 90.62 110 ALA A N 1
ATOM 810 C CA . ALA A 1 110 ? 10.621 4.878 -9.952 1.00 90.62 110 ALA A CA 1
ATOM 811 C C . ALA A 1 110 ? 11.140 5.414 -11.286 1.00 90.62 110 ALA A C 1
ATOM 813 O O . ALA A 1 110 ? 10.387 5.953 -12.099 1.00 90.62 110 ALA A O 1
ATOM 814 N N . THR A 1 111 ? 12.431 5.198 -11.543 1.00 90.94 111 THR A N 1
ATOM 815 C CA . THR A 1 111 ? 13.013 5.334 -12.879 1.00 90.94 111 THR A CA 1
ATOM 816 C C . THR A 1 111 ? 12.804 4.025 -13.641 1.00 90.94 111 THR A C 1
ATOM 818 O O . THR A 1 111 ? 13.362 2.979 -13.311 1.00 90.94 111 THR A O 1
ATOM 821 N N . CYS A 1 112 ? 11.961 4.055 -14.667 1.00 86.69 112 CYS A N 1
ATOM 822 C CA . CYS A 1 112 ? 11.496 2.852 -15.350 1.00 86.69 112 CYS A CA 1
ATOM 823 C C . CYS A 1 112 ? 12.443 2.460 -16.489 1.00 86.69 112 CYS A C 1
ATOM 825 O O . CYS A 1 112 ? 12.072 2.572 -17.647 1.00 86.69 112 CYS A O 1
ATOM 827 N N . TYR A 1 113 ? 13.675 2.043 -16.173 1.00 85.06 113 TYR A N 1
ATOM 828 C CA . TYR A 1 113 ? 14.650 1.486 -17.133 1.00 85.06 113 TYR A CA 1
ATOM 829 C C . TYR A 1 113 ? 14.688 2.221 -18.495 1.00 85.06 113 TYR A C 1
ATOM 831 O O . TYR A 1 113 ? 14.393 1.661 -19.545 1.00 85.06 113 TYR A O 1
ATOM 839 N N . GLY A 1 114 ? 14.984 3.522 -18.480 1.00 81.88 114 GLY A N 1
ATOM 840 C CA . GLY A 1 114 ? 15.090 4.328 -19.705 1.00 81.88 114 GLY A CA 1
ATOM 841 C C . GLY A 1 114 ? 13.762 4.795 -20.321 1.00 81.88 114 GLY A C 1
ATOM 842 O O . GLY A 1 114 ? 13.788 5.696 -21.151 1.00 81.88 114 GLY A O 1
ATOM 843 N N . PHE A 1 115 ? 12.604 4.303 -19.867 1.00 87.81 115 PHE A N 1
ATOM 844 C CA . PHE A 1 115 ? 11.275 4.792 -20.279 1.00 87.81 115 PHE A CA 1
ATOM 845 C C . PHE A 1 115 ? 10.845 6.091 -19.574 1.00 87.81 115 PHE A C 1
ATOM 847 O O . PHE A 1 115 ? 9.693 6.509 -19.664 1.00 87.81 115 PHE A O 1
ATOM 854 N N . GLY A 1 116 ? 11.772 6.739 -18.870 1.00 88.94 116 GLY A N 1
ATOM 855 C CA . GLY A 1 116 ? 11.511 7.928 -18.075 1.00 88.94 116 GLY A CA 1
ATOM 856 C C . GLY A 1 116 ? 11.144 7.606 -16.632 1.00 88.94 116 GLY A C 1
ATOM 857 O O . GLY A 1 116 ? 11.336 6.492 -16.135 1.00 88.94 116 GLY A O 1
ATOM 858 N N . GLY A 1 117 ? 10.681 8.637 -15.938 1.00 89.44 117 GLY A N 1
ATOM 859 C CA . GLY A 1 117 ? 10.348 8.559 -14.532 1.00 89.44 117 GLY A CA 1
ATOM 860 C C . GLY A 1 117 ? 8.854 8.698 -14.252 1.00 89.44 117 GLY A C 1
ATOM 861 O O . GLY A 1 117 ? 8.197 9.534 -14.866 1.00 89.44 117 GLY A O 1
ATOM 862 N N . TYR A 1 118 ? 8.337 7.928 -13.287 1.00 89.00 118 TYR A N 1
ATOM 863 C CA . TYR A 1 118 ? 7.012 8.134 -12.700 1.00 89.00 118 TYR A CA 1
ATOM 864 C C . TYR A 1 118 ? 7.049 8.404 -11.185 1.00 89.00 118 TYR A C 1
ATOM 866 O O . TYR A 1 118 ? 7.707 7.675 -10.447 1.00 89.00 118 TYR A O 1
ATOM 874 N N . TRP A 1 119 ? 6.357 9.462 -10.751 1.00 87.69 119 TRP A N 1
ATOM 875 C CA . TRP A 1 119 ? 6.241 9.926 -9.366 1.00 87.69 119 TRP A CA 1
ATOM 876 C C . TRP A 1 119 ? 4.749 10.056 -9.045 1.00 87.69 119 TRP A C 1
ATOM 878 O O . TRP A 1 119 ? 4.014 10.664 -9.829 1.00 87.69 119 TRP A O 1
ATOM 888 N N . SER A 1 120 ? 4.302 9.508 -7.912 1.00 86.25 120 SER A N 1
ATOM 889 C CA . SER A 1 120 ? 2.927 9.688 -7.437 1.00 86.25 120 SER A CA 1
ATOM 890 C C . SER A 1 120 ? 2.611 11.177 -7.323 1.00 86.25 120 SER A C 1
ATOM 892 O O . SER A 1 120 ? 3.311 11.918 -6.630 1.00 86.25 120 SER A O 1
ATOM 894 N N . ARG A 1 121 ? 1.549 11.619 -7.999 1.00 78.31 121 ARG A N 1
ATOM 895 C CA . ARG A 1 121 ? 1.040 12.986 -7.865 1.00 78.31 121 ARG A CA 1
ATOM 896 C C . ARG A 1 121 ? 0.168 13.051 -6.617 1.00 78.31 121 ARG A C 1
ATOM 898 O O . ARG A 1 121 ? -0.825 12.332 -6.541 1.00 78.31 121 ARG A O 1
ATOM 905 N N . GLY A 1 122 ? 0.584 13.852 -5.641 1.00 79.69 122 GLY A N 1
ATOM 906 C CA . GLY A 1 122 ? -0.187 14.130 -4.433 1.00 79.69 122 GLY A CA 1
ATOM 907 C C . GLY A 1 122 ? -0.167 13.027 -3.373 1.00 79.69 122 GLY A C 1
ATOM 908 O O . GLY A 1 122 ? 0.765 12.223 -3.267 1.00 79.69 122 GLY A O 1
ATOM 909 N N . THR A 1 123 ? -1.206 13.050 -2.541 1.00 83.81 123 THR A N 1
ATOM 910 C CA . THR A 1 123 ? -1.363 12.167 -1.382 1.00 83.81 123 THR A CA 1
ATOM 911 C C . THR A 1 123 ? -2.685 11.421 -1.479 1.00 83.81 123 THR A C 1
ATOM 913 O O . THR A 1 123 ? -3.717 11.985 -1.852 1.00 83.81 123 THR A O 1
ATOM 916 N N . TYR A 1 124 ? -2.666 10.136 -1.148 1.00 84.69 124 TYR A N 1
ATOM 917 C CA . TYR A 1 124 ? -3.832 9.269 -1.295 1.00 84.69 124 TYR A CA 1
ATOM 918 C C . TYR A 1 124 ? -4.302 8.852 0.083 1.00 84.69 124 TYR A C 1
ATOM 920 O O . TYR A 1 124 ? -3.486 8.497 0.927 1.00 84.69 124 TYR A O 1
ATOM 928 N N . SER A 1 125 ? -5.609 8.875 0.308 1.00 85.00 125 SER A N 1
ATOM 929 C CA . SER A 1 125 ? -6.190 8.376 1.550 1.00 85.00 125 SER A CA 1
ATOM 930 C C . SER A 1 125 ? -7.075 7.171 1.273 1.00 85.00 125 SER A C 1
ATOM 932 O O . SER A 1 125 ? -7.837 7.172 0.305 1.00 85.00 125 SER A O 1
ATOM 934 N N . ILE A 1 126 ? -7.005 6.172 2.149 1.00 82.62 126 ILE A N 1
ATOM 935 C CA . ILE A 1 126 ? -7.972 5.075 2.206 1.00 82.62 126 ILE A CA 1
ATOM 936 C C . ILE A 1 126 ? -8.614 5.024 3.588 1.00 82.62 126 ILE A C 1
ATOM 938 O O . ILE A 1 126 ? -7.972 5.356 4.585 1.00 82.62 126 ILE A O 1
ATOM 942 N N . VAL A 1 127 ? -9.867 4.583 3.645 1.00 81.94 127 VAL A N 1
ATOM 943 C CA . VAL A 1 127 ? -10.571 4.276 4.894 1.00 81.94 127 VAL A CA 1
ATOM 944 C C . VAL A 1 127 ? -10.869 2.780 4.908 1.00 81.94 127 VAL A C 1
ATOM 946 O O . VAL A 1 127 ? -11.431 2.261 3.945 1.00 81.94 127 VAL A O 1
ATOM 949 N N . PHE A 1 128 ? -10.464 2.09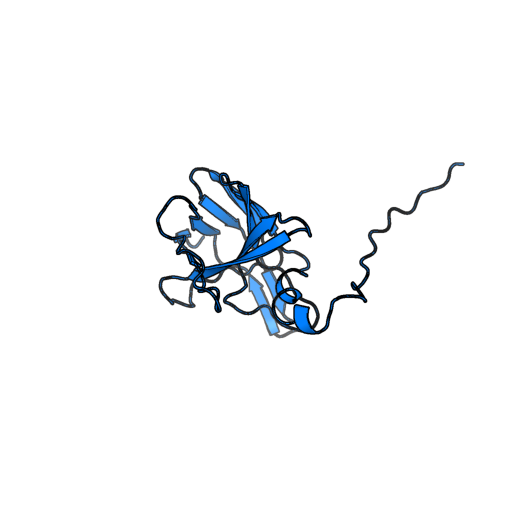5 5.976 1.00 80.25 128 PHE A N 1
ATOM 950 C CA . PHE A 1 128 ? -10.633 0.658 6.162 1.00 80.25 128 PHE A CA 1
ATOM 951 C C . PHE A 1 128 ? -11.127 0.338 7.577 1.00 80.25 128 PHE A C 1
ATOM 953 O O . PHE A 1 128 ? -10.359 0.360 8.542 1.00 80.25 128 PHE A O 1
ATOM 960 N N . ASP A 1 129 ? -12.410 0.011 7.673 1.00 74.06 129 ASP A N 1
ATOM 961 C CA . ASP A 1 129 ? -13.100 -0.354 8.906 1.00 74.06 129 ASP A CA 1
ATOM 962 C C . ASP A 1 129 ? -13.680 -1.765 8.762 1.00 74.06 129 ASP A C 1
ATOM 964 O O . ASP A 1 129 ? -14.437 -2.028 7.826 1.00 74.06 129 ASP A O 1
ATOM 968 N N . THR A 1 130 ? -13.300 -2.676 9.662 1.00 65.44 130 THR A N 1
ATOM 969 C CA . THR A 1 130 ? -13.801 -4.060 9.634 1.00 65.44 130 THR A CA 1
ATOM 970 C C . THR A 1 130 ? -15.194 -4.217 10.249 1.00 65.44 130 THR A C 1
ATOM 972 O O . THR A 1 130 ? -15.805 -5.266 10.056 1.00 65.44 130 THR A O 1
ATOM 975 N N . ALA A 1 131 ? -15.692 -3.216 10.985 1.00 58.22 131 ALA A N 1
ATOM 976 C CA . ALA A 1 131 ? -16.985 -3.252 11.671 1.00 58.22 131 ALA A CA 1
ATOM 977 C C . ALA A 1 131 ? -18.154 -2.767 10.800 1.00 58.22 131 ALA A C 1
ATOM 979 O O . ALA A 1 131 ? -19.300 -3.127 11.060 1.00 58.22 131 ALA A O 1
ATOM 980 N N . ASN A 1 132 ? -17.887 -1.969 9.765 1.00 50.66 132 ASN A N 1
ATOM 981 C CA . ASN A 1 132 ? -18.867 -1.737 8.709 1.00 50.66 132 ASN A CA 1
ATOM 982 C C . ASN A 1 132 ? -19.012 -3.027 7.883 1.00 50.66 132 ASN A C 1
ATOM 984 O O . ASN A 1 132 ? -18.006 -3.676 7.608 1.00 50.66 132 ASN A O 1
ATOM 988 N N . ASP A 1 133 ? -20.233 -3.365 7.448 1.00 43.56 133 ASP A N 1
ATOM 989 C CA . ASP A 1 133 ? -20.636 -4.554 6.652 1.00 43.56 133 ASP A CA 1
ATOM 990 C C . ASP A 1 133 ? -19.882 -4.756 5.305 1.00 43.56 133 ASP A C 1
ATOM 992 O O . ASP A 1 133 ? -20.298 -5.508 4.427 1.00 43.56 133 ASP A O 1
ATOM 996 N N . MET A 1 134 ? -18.732 -4.110 5.122 1.00 43.38 134 MET A N 1
ATOM 997 C CA . MET A 1 134 ? -17.708 -4.408 4.125 1.00 43.38 134 MET A CA 1
ATOM 998 C C . MET A 1 134 ? -16.996 -5.745 4.386 1.00 43.38 134 MET A C 1
ATOM 1000 O O . MET A 1 134 ? -16.167 -6.142 3.578 1.00 43.38 134 MET A O 1
ATOM 1004 N N . VAL A 1 135 ? -17.293 -6.458 5.479 1.00 45.41 135 VAL A N 1
ATOM 1005 C CA . VAL A 1 135 ? -16.817 -7.826 5.729 1.00 45.41 135 VAL A CA 1
ATOM 1006 C C . VAL A 1 135 ? -17.953 -8.803 5.430 1.00 45.41 135 VAL A C 1
ATOM 1008 O O . VAL A 1 135 ? -18.651 -9.271 6.323 1.00 45.41 135 VAL A O 1
ATOM 1011 N N . GLY A 1 136 ? -18.146 -9.122 4.149 1.00 36.09 136 GLY A N 1
ATOM 1012 C CA . GLY A 1 136 ? -18.943 -10.290 3.782 1.00 36.09 136 GLY A CA 1
ATOM 1013 C C . GLY A 1 136 ? -18.284 -11.549 4.349 1.00 36.09 136 GLY A C 1
ATOM 1014 O O . GLY A 1 136 ? -17.071 -11.726 4.204 1.00 36.09 136 GLY A O 1
ATOM 1015 N N . GLU A 1 137 ? -19.056 -12.418 5.008 1.00 34.75 137 GLU A N 1
ATOM 1016 C CA . GLU A 1 137 ? -18.566 -13.747 5.382 1.00 34.75 137 GLU A CA 1
ATOM 1017 C C . GLU A 1 137 ? -17.961 -14.442 4.150 1.00 34.75 137 GLU A C 1
ATOM 1019 O O . GLU A 1 137 ? -18.510 -14.337 3.046 1.00 34.75 137 GLU A O 1
ATOM 1024 N N . PRO A 1 138 ? -16.832 -15.157 4.305 1.00 37.12 138 PRO A N 1
ATOM 1025 C CA . PRO A 1 138 ? -16.207 -15.845 3.193 1.00 37.12 138 PRO A CA 1
ATOM 1026 C C . PRO A 1 138 ? -17.154 -16.934 2.685 1.00 37.12 138 PRO A C 1
ATOM 1028 O O . PRO A 1 138 ? -17.290 -17.997 3.290 1.00 37.12 138 PRO A O 1
ATOM 1031 N N . ALA A 1 139 ? -17.792 -16.687 1.539 1.00 33.34 139 ALA A N 1
ATOM 1032 C CA . ALA A 1 139 ? -18.456 -17.738 0.791 1.00 33.34 139 ALA A CA 1
ATOM 1033 C C . ALA A 1 139 ? -17.395 -18.780 0.416 1.00 33.34 139 ALA A C 1
ATOM 1035 O O . ALA A 1 139 ? -16.389 -18.468 -0.232 1.00 33.34 139 ALA A O 1
ATOM 1036 N N . ALA A 1 140 ? -17.604 -20.015 0.868 1.00 35.34 140 ALA A N 1
ATOM 1037 C CA . ALA A 1 140 ? -16.729 -21.140 0.591 1.00 35.34 140 ALA A CA 1
ATOM 1038 C C . ALA A 1 140 ? -16.377 -21.195 -0.910 1.00 35.34 140 ALA A C 1
ATOM 1040 O O . ALA A 1 140 ? -17.236 -21.457 -1.749 1.00 35.34 140 ALA A O 1
ATOM 1041 N N . GLY A 1 141 ? -15.106 -20.944 -1.246 1.00 40.75 141 GLY A N 1
ATOM 1042 C CA . GLY A 1 141 ? -14.541 -21.271 -2.560 1.00 40.75 141 GLY A CA 1
ATOM 1043 C C . GLY A 1 141 ? -14.092 -20.128 -3.479 1.00 40.75 141 GLY A C 1
ATOM 1044 O O . GLY A 1 141 ? -13.523 -20.433 -4.524 1.00 40.75 141 GLY A O 1
ATOM 1045 N N . LYS A 1 142 ? -14.261 -18.842 -3.141 1.00 36.56 142 LYS A N 1
ATOM 1046 C CA . LYS A 1 142 ? -13.584 -17.728 -3.847 1.00 36.56 142 LYS A CA 1
ATOM 1047 C C . LYS A 1 142 ? -13.658 -16.457 -3.001 1.00 36.56 142 LYS A C 1
ATOM 1049 O O . LYS A 1 142 ? -14.735 -15.894 -2.849 1.00 36.56 142 LYS A O 1
ATOM 1054 N N . ALA A 1 143 ? -12.530 -16.014 -2.445 1.00 46.47 143 ALA A N 1
ATOM 1055 C CA . ALA A 1 143 ? -12.466 -14.757 -1.703 1.00 46.47 143 ALA A CA 1
ATOM 1056 C C . ALA A 1 143 ? -12.777 -13.598 -2.663 1.00 46.47 143 ALA A C 1
ATOM 1058 O O . ALA A 1 143 ? -11.982 -13.296 -3.553 1.00 46.47 143 ALA A O 1
ATOM 1059 N N . ALA A 1 144 ? -13.961 -12.999 -2.535 1.00 44.16 144 ALA A N 1
ATOM 1060 C CA . ALA A 1 144 ? -14.279 -11.770 -3.241 1.00 44.16 144 ALA A CA 1
ATOM 1061 C C . ALA A 1 144 ? -13.394 -10.637 -2.681 1.00 44.16 144 ALA A C 1
ATOM 1063 O O . ALA A 1 144 ? -13.208 -10.570 -1.463 1.00 44.16 144 ALA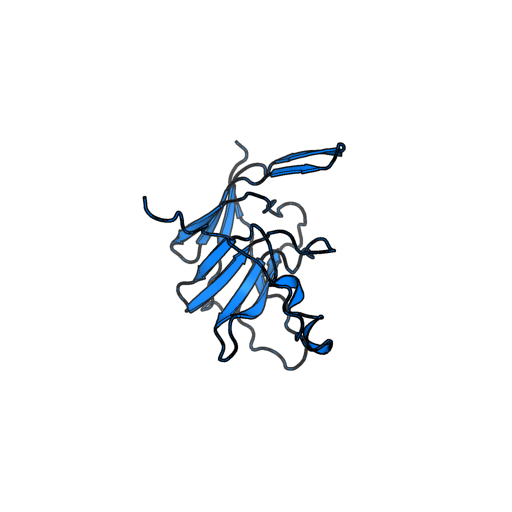 A O 1
ATOM 1064 N N . PRO A 1 145 ? -12.835 -9.762 -3.533 1.00 52.38 145 PRO A N 1
ATOM 1065 C CA . PRO A 1 145 ? -12.136 -8.567 -3.077 1.00 52.38 145 PRO A CA 1
ATOM 1066 C C . PRO A 1 145 ? -13.041 -7.698 -2.202 1.00 52.38 145 PRO A C 1
ATOM 1068 O O . PRO A 1 145 ? -14.214 -7.509 -2.526 1.00 52.38 145 PRO A O 1
ATOM 1071 N N . LEU A 1 146 ? -12.501 -7.144 -1.120 1.00 57.69 146 LEU A N 1
ATOM 1072 C CA . LEU A 1 146 ? -13.208 -6.155 -0.318 1.00 57.69 146 LEU A CA 1
ATOM 1073 C C . LEU A 1 146 ? -13.081 -4.775 -0.984 1.00 57.69 146 LEU A C 1
ATOM 1075 O O . LEU A 1 146 ? -11.978 -4.369 -1.354 1.00 57.69 146 LEU A O 1
ATOM 1079 N N . PRO A 1 147 ? -14.181 -4.036 -1.166 1.00 52.50 147 PRO A N 1
ATOM 1080 C CA . PRO A 1 147 ? -14.132 -2.715 -1.772 1.00 52.50 147 PRO A CA 1
ATOM 1081 C C . PRO A 1 147 ? -13.471 -1.698 -0.825 1.00 52.50 147 PRO A C 1
ATOM 1083 O O . PRO A 1 147 ? -13.805 -1.618 0.353 1.00 52.50 147 PRO A O 1
ATOM 1086 N N . VAL A 1 148 ? -12.549 -0.884 -1.340 1.00 54.78 148 VAL A N 1
ATOM 1087 C CA . VAL A 1 148 ? -11.985 0.295 -0.670 1.00 54.78 148 VAL A CA 1
ATOM 1088 C C . VAL A 1 148 ? -12.124 1.510 -1.555 1.00 54.78 148 VAL A C 1
ATOM 1090 O O . VAL A 1 148 ? -11.908 1.468 -2.762 1.00 54.78 148 VAL A O 1
ATOM 1093 N N . ARG A 1 149 ? -12.472 2.627 -0.922 1.00 57.88 149 ARG A N 1
ATOM 1094 C CA . ARG A 1 149 ? -12.612 3.913 -1.587 1.00 57.88 149 ARG A CA 1
ATOM 1095 C C . ARG A 1 149 ? -11.326 4.715 -1.442 1.00 57.88 149 ARG A C 1
ATOM 1097 O O . ARG A 1 149 ? -10.930 5.050 -0.324 1.00 57.88 149 ARG A O 1
ATOM 1104 N N . TYR A 1 150 ? -10.713 5.062 -2.569 1.00 52.50 150 TYR A N 1
ATOM 1105 C CA . TYR A 1 150 ? -9.639 6.048 -2.597 1.00 52.50 150 TYR A CA 1
ATOM 1106 C C . TYR A 1 150 ? -10.239 7.454 -2.530 1.00 52.50 150 TYR A C 1
ATOM 1108 O O . TYR A 1 150 ? -11.102 7.816 -3.330 1.00 52.50 150 TYR A O 1
ATOM 1116 N N . ALA A 1 151 ? -9.770 8.269 -1.589 1.00 52.88 151 ALA A N 1
ATOM 1117 C CA . ALA A 1 151 ? -9.990 9.707 -1.625 1.00 52.88 151 ALA A CA 1
ATOM 1118 C C . ALA A 1 151 ? -8.737 10.374 -2.207 1.00 52.88 151 ALA A C 1
ATOM 1120 O O . ALA A 1 151 ? -7.642 10.256 -1.648 1.00 52.88 151 ALA A O 1
ATOM 1121 N N . HIS A 1 152 ? -8.898 11.048 -3.350 1.00 49.66 152 HIS A N 1
ATOM 1122 C CA . HIS A 1 152 ? -7.863 11.911 -3.913 1.00 49.66 152 HIS A CA 1
ATOM 1123 C C . HIS A 1 152 ? -7.687 13.123 -2.999 1.00 49.66 152 HIS A C 1
ATOM 1125 O O . HIS A 1 152 ? -8.652 13.848 -2.747 1.00 49.66 152 HIS A O 1
ATOM 1131 N N . THR A 1 153 ? -6.470 13.353 -2.516 1.00 44.16 153 THR A N 1
ATOM 1132 C CA . THR A 1 153 ? -6.159 14.524 -1.694 1.00 44.16 153 THR A CA 1
ATOM 1133 C C . THR A 1 153 ? -5.222 15.418 -2.494 1.00 44.16 153 THR A C 1
ATOM 1135 O O . THR A 1 153 ? -4.058 15.068 -2.662 1.00 44.16 153 THR A O 1
ATOM 1138 N N . ASN A 1 154 ? -5.801 16.518 -2.995 1.00 42.12 154 ASN A N 1
ATOM 1139 C CA . ASN A 1 154 ? -5.239 17.690 -3.684 1.00 42.12 154 ASN A CA 1
ATOM 1140 C C . ASN A 1 154 ? -3.947 17.500 -4.503 1.00 42.12 154 ASN A C 1
ATOM 1142 O O . ASN A 1 154 ? -2.892 17.141 -3.982 1.00 42.12 154 ASN A O 1
ATOM 1146 N N . ASP A 1 155 ? -4.013 17.896 -5.776 1.00 44.47 155 ASP A N 1
ATOM 1147 C CA . ASP A 1 155 ? -2.816 18.218 -6.553 1.00 44.47 155 ASP A CA 1
ATOM 1148 C C . ASP A 1 155 ? -2.064 19.369 -5.854 1.00 44.47 155 ASP A C 1
ATOM 1150 O O . ASP A 1 155 ? -2.685 20.359 -5.458 1.00 44.47 155 ASP A O 1
ATOM 1154 N N . ILE A 1 156 ? -0.750 19.212 -5.658 1.00 43.94 156 ILE A N 1
ATOM 1155 C CA . ILE A 1 156 ? 0.146 20.3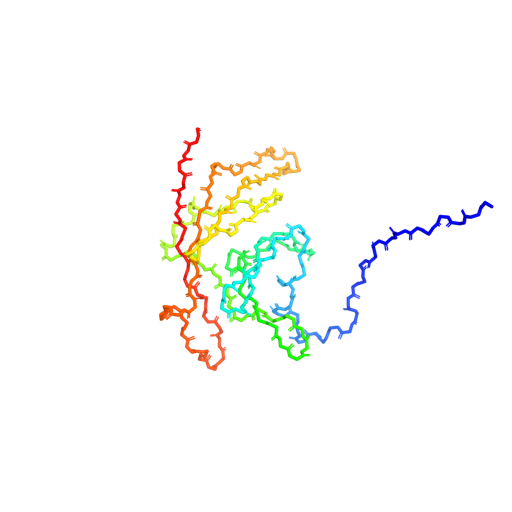07 -5.239 1.00 43.94 156 ILE A CA 1
ATOM 1156 C C . ILE A 1 156 ? 0.451 21.173 -6.458 1.00 43.94 156 ILE A C 1
ATOM 1158 O O . ILE A 1 156 ? 0.798 20.579 -7.507 1.00 43.94 156 ILE A O 1
#

Foldseek 3Di:
DDDDDPPDDDDDDPPPPDPVNVPFCQLVDFDQWDWAADPVQKIKTAAGQGPPDGDDQQSRIFIWHQDPVGIDGLAGEDAPVPPPPQDFARAPWDWDDPDQQKIKIGKHKDQDPPPGIDIGFAMKMKHDDPPPPLDDPDDPDDHDHRYIHIDGDDGD

pLDDT: mean 71.37, std 18.84, range [33.34, 95.38]

Secondary structure (DSSP, 8-state):
----------PPP-TT--GGGGGTSTTT-EES-EEEE-TTS-EEEE--EESSSPPPGGGSEEEEEEETTEEEEEEEEEETT--GGG----TTEEEEEEETTEEEEEE-EEE-TTS-EEE--SEEEEE--SSSTT-----TT--PPEEEPEEEE---

Sequence (156 aa):
MDGSSDLSISFRRGADADPSLTGHHSSLHRFGANCLPTPDGCFLLFGGVTAGSQLPQDQDILVLKMGANGFNAVACLVDVDEKRSLRPFFIGSSVVYIGHHQYVILGGGATCYGFGGYWSRGTYSIVFDTANDMVGEPAAGKAAPLPVRYAHTNDI

InterPro domains:
  IPR015915 Kelch-type beta-propeller [G3DSA:2.120.10.80] (5-129)

Radius of gyration: 17.54 Å; chains: 1; bounding box: 61×47×39 Å

Organism: Verticillium dahliae (NCBI:txid27337)